Protein AF-A0A8T3RF52-F1 (afdb_monomer)

Mean predicted aligned error: 4.9 Å

Solvent-accessible surface area (backbone atoms only — not comparable to full-atom values): 7486 Å² total; per-residue (Å²): 121,54,53,73,85,66,75,57,84,64,90,92,50,92,78,83,64,34,65,54,85,61,88,51,66,67,60,41,48,52,37,52,54,30,35,75,72,73,51,59,43,67,92,72,41,59,57,35,49,45,68,37,76,82,45,15,69,59,45,32,75,67,41,38,61,41,66,60,49,49,74,69,39,63,93,47,46,70,61,52,53,50,49,39,61,78,37,54,97,48,47,90,40,37,16,33,41,72,36,88,51,97,89,56,49,21,25,33,32,25,37,51,85,70,31,43,78,77,47,76,42,94,41,78,55,87,110

Foldseek 3Di:
DADPVLPDDDPVDDDDWDFDQDPDPVSNVVQVVQVVVVHHHRVVDRNRTDHPQVCLVVLLVPWAFVVVLCVVPVVCVVVLVVVCVVPVVQNRQWTWDWADDDPAIWIFIARSVRSDRPDIGRRHPDD

Sequence (127 aa):
MTLPEYQSLPLTGPRIVAAV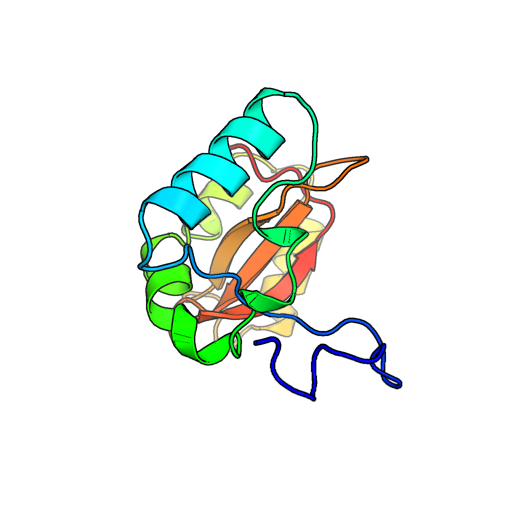LPADREERHRILFSAVGGGYDLPNFPQHYVPYAEQSGQVIAHSRPLEDLEQKRVEAEPQFAALKTEFAGRAKDLGFLPVRARKQDLTAIIDRKTGEVLKVLPIDPWV

Structure (mmCIF, N/CA/C/O backbone):
data_AF-A0A8T3RF52-F1
#
_entry.id   AF-A0A8T3RF52-F1
#
loop_
_atom_site.group_PDB
_atom_site.id
_atom_site.type_symbol
_atom_site.label_atom_id
_atom_site.label_alt_id
_atom_site.label_comp_id
_atom_site.label_asym_id
_atom_site.label_entity_id
_atom_site.label_seq_id
_atom_site.pdbx_PDB_ins_code
_atom_site.Cartn_x
_atom_site.Cartn_y
_atom_site.Cartn_z
_atom_site.occupancy
_atom_site.B_iso_or_equiv
_atom_site.auth_seq_id
_atom_site.auth_comp_id
_atom_site.auth_asym_id
_atom_site.auth_atom_id
_atom_site.pdbx_PDB_model_num
ATOM 1 N N . MET A 1 1 ? 4.871 -4.809 -24.367 1.00 69.12 1 MET A N 1
ATOM 2 C CA . MET A 1 1 ? 4.144 -3.593 -24.799 1.00 69.12 1 MET A CA 1
ATOM 3 C C . MET A 1 1 ? 3.212 -3.184 -23.669 1.00 69.12 1 MET A C 1
ATOM 5 O O . MET A 1 1 ? 2.652 -4.073 -23.047 1.00 69.12 1 MET A O 1
ATOM 9 N N . THR A 1 2 ? 3.082 -1.888 -23.379 1.00 81.81 2 THR A N 1
ATOM 10 C CA . THR A 1 2 ? 2.209 -1.367 -22.308 1.00 81.81 2 THR A CA 1
ATOM 11 C C . THR A 1 2 ? 0.734 -1.511 -22.672 1.00 81.81 2 THR A C 1
ATOM 13 O O . THR A 1 2 ? 0.359 -1.164 -23.793 1.00 81.81 2 THR A O 1
ATOM 16 N N . LEU A 1 3 ? -0.106 -1.970 -21.739 1.00 82.50 3 LEU A N 1
ATOM 17 C CA . LEU A 1 3 ? -1.558 -2.036 -21.945 1.00 82.50 3 LEU A CA 1
ATOM 18 C C . LEU A 1 3 ? -2.133 -0.628 -22.219 1.00 82.50 3 LEU A C 1
ATOM 20 O O . LEU A 1 3 ? -1.701 0.319 -21.557 1.00 82.50 3 LEU A O 1
ATOM 24 N N . PRO A 1 4 ? -3.086 -0.456 -23.161 1.00 83.44 4 PRO A N 1
ATOM 25 C CA . PRO A 1 4 ? -3.586 0.865 -23.576 1.00 83.44 4 PRO A CA 1
ATOM 26 C C . PRO A 1 4 ? -4.062 1.748 -22.417 1.00 83.44 4 PRO A C 1
ATOM 28 O O . PRO A 1 4 ? -3.799 2.945 -22.375 1.00 83.44 4 PRO A O 1
ATOM 31 N N . GLU A 1 5 ? -4.693 1.135 -21.424 1.00 83.69 5 GLU A N 1
ATOM 32 C CA . GLU A 1 5 ? -5.225 1.788 -20.227 1.00 83.69 5 GLU A CA 1
ATOM 33 C C . GLU A 1 5 ? -4.172 2.367 -19.264 1.00 83.69 5 GLU A C 1
ATOM 35 O O . GLU A 1 5 ? -4.532 3.080 -18.328 1.00 83.69 5 GLU A O 1
ATOM 40 N N . TYR A 1 6 ? -2.887 2.069 -19.484 1.00 87.19 6 TYR A N 1
ATOM 41 C CA . TYR A 1 6 ? -1.754 2.624 -18.736 1.00 87.19 6 TYR A CA 1
ATOM 42 C C . TYR A 1 6 ? -0.885 3.561 -19.584 1.00 87.19 6 TYR A C 1
ATOM 44 O O . TYR A 1 6 ? 0.173 3.998 -19.133 1.00 87.19 6 TYR A O 1
ATOM 52 N N . GLN A 1 7 ? -1.315 3.877 -20.811 1.00 86.19 7 GLN A N 1
ATOM 53 C CA . GLN A 1 7 ? -0.618 4.811 -21.702 1.00 86.19 7 GLN A CA 1
ATOM 54 C C . GLN A 1 7 ? -1.068 6.268 -21.508 1.00 86.19 7 GLN A C 1
ATOM 56 O O . GLN A 1 7 ? -0.397 7.184 -21.978 1.00 86.19 7 GLN A O 1
ATOM 61 N N . SER A 1 8 ? -2.178 6.499 -20.801 1.00 84.06 8 SER A N 1
ATOM 62 C CA . SER A 1 8 ? -2.718 7.829 -20.501 1.00 84.06 8 SER A CA 1
ATOM 63 C C . SER A 1 8 ? -3.023 7.990 -19.015 1.00 84.06 8 SER A C 1
ATOM 65 O O . SER A 1 8 ? -3.329 7.020 -18.323 1.00 84.06 8 SER A O 1
ATOM 67 N N . LEU A 1 9 ? -2.993 9.231 -18.526 1.00 83.00 9 LEU A N 1
ATOM 68 C CA . LEU A 1 9 ? -3.367 9.531 -17.146 1.00 83.00 9 LEU A CA 1
ATOM 69 C C . LEU A 1 9 ? -4.865 9.262 -16.910 1.00 83.00 9 LEU A C 1
ATOM 71 O O . LEU A 1 9 ? -5.690 9.634 -17.749 1.00 83.00 9 LEU A O 1
ATOM 75 N N . PRO A 1 10 ? -5.237 8.644 -15.776 1.00 83.00 10 PRO A N 1
ATOM 76 C CA . PRO A 1 10 ? -6.635 8.427 -15.432 1.00 83.00 10 PRO A CA 1
ATOM 77 C C . PRO A 1 10 ? -7.339 9.756 -15.130 1.00 83.00 10 PRO A C 1
ATOM 79 O O . PRO A 1 10 ? -6.804 10.620 -14.437 1.00 83.00 10 PRO A O 1
ATOM 82 N N . LEU A 1 11 ? -8.569 9.900 -15.624 1.00 85.25 11 LEU A N 1
ATOM 83 C CA . LEU A 1 11 ? -9.366 11.123 -15.461 1.00 85.25 11 LEU A CA 1
ATOM 84 C C . LEU A 1 11 ? -10.025 11.231 -14.078 1.00 85.25 11 LEU A C 1
ATOM 86 O O . LEU A 1 11 ? -10.284 12.329 -13.599 1.00 85.25 11 LEU A O 1
ATOM 90 N N . THR A 1 12 ? -10.298 10.097 -13.430 1.00 85.81 12 THR A N 1
ATOM 91 C CA . THR A 1 12 ? -11.060 10.013 -12.172 1.00 85.81 12 THR A CA 1
ATOM 92 C C . THR A 1 12 ? -10.174 9.930 -10.929 1.00 85.81 12 THR A C 1
ATOM 94 O O . THR A 1 12 ? -10.658 9.610 -9.847 1.00 85.81 12 THR A O 1
ATOM 97 N N . GLY A 1 13 ? -8.877 10.210 -11.075 1.00 82.12 13 GLY A N 1
ATOM 98 C CA . GLY A 1 13 ? -7.904 10.166 -9.988 1.00 82.12 13 GLY A CA 1
ATOM 99 C C . GLY A 1 13 ? -6.989 8.937 -10.022 1.00 82.12 13 GLY A C 1
ATOM 100 O O . GLY A 1 13 ? -6.944 8.218 -11.021 1.00 82.12 13 GLY A O 1
ATOM 101 N N . PRO A 1 14 ? -6.206 8.718 -8.952 1.00 84.62 14 PRO A N 1
ATOM 102 C CA . PRO A 1 14 ? -5.194 7.669 -8.905 1.00 84.62 14 PRO A CA 1
ATOM 103 C C . PRO A 1 14 ? -5.784 6.276 -9.141 1.00 84.62 14 PRO A C 1
ATOM 105 O O . PRO A 1 14 ? -6.804 5.916 -8.558 1.00 84.62 14 PRO A O 1
ATOM 108 N N . ARG A 1 15 ? -5.106 5.472 -9.965 1.00 87.94 15 ARG A N 1
ATOM 109 C CA . ARG A 1 15 ? -5.462 4.072 -10.216 1.00 87.94 15 ARG A CA 1
ATOM 110 C C . ARG A 1 15 ? -4.448 3.156 -9.542 1.00 87.94 15 ARG A C 1
ATOM 112 O O . ARG A 1 15 ? -3.248 3.312 -9.753 1.00 87.94 15 ARG A O 1
ATOM 119 N N . ILE A 1 16 ? -4.936 2.193 -8.764 1.00 91.06 16 ILE A N 1
ATOM 120 C CA . ILE A 1 16 ? -4.101 1.139 -8.182 1.00 91.06 16 ILE A CA 1
ATOM 121 C C . ILE A 1 16 ? -3.831 0.086 -9.259 1.00 91.06 16 ILE A C 1
ATOM 123 O O . ILE A 1 16 ? -4.747 -0.383 -9.937 1.00 91.06 16 ILE A O 1
ATOM 127 N N . VAL A 1 17 ? -2.560 -0.264 -9.422 1.00 93.31 17 VAL A N 1
ATOM 128 C CA . VAL A 1 17 ? -2.068 -1.242 -10.396 1.00 93.31 17 VAL A CA 1
ATOM 129 C C . VAL A 1 17 ? -1.068 -2.163 -9.713 1.00 93.31 17 VAL A C 1
ATOM 131 O O . VAL A 1 17 ? -0.475 -1.788 -8.700 1.00 93.31 17 VAL A O 1
ATOM 134 N N . ALA A 1 18 ? -0.866 -3.355 -10.264 1.00 93.81 18 ALA A N 1
ATOM 135 C CA . ALA A 1 18 ? 0.251 -4.201 -9.874 1.00 93.81 18 ALA A CA 1
ATOM 136 C C . ALA A 1 18 ? 1.341 -4.127 -10.944 1.00 93.81 18 ALA A C 1
ATOM 138 O O . ALA A 1 18 ? 1.039 -4.015 -12.129 1.00 93.81 18 ALA A O 1
ATOM 139 N N . ALA A 1 19 ? 2.604 -4.200 -10.532 1.00 93.25 19 ALA A N 1
ATOM 140 C CA . ALA A 1 19 ? 3.734 -4.323 -11.443 1.00 93.25 19 ALA A CA 1
ATOM 141 C C . ALA A 1 19 ? 4.375 -5.699 -11.251 1.00 93.25 19 ALA A C 1
ATOM 143 O O . ALA A 1 19 ? 4.666 -6.094 -10.122 1.00 93.25 19 ALA A O 1
ATOM 144 N N . VAL A 1 20 ? 4.581 -6.432 -12.345 1.00 93.50 20 VAL A N 1
ATOM 145 C CA . VAL A 1 20 ? 5.100 -7.806 -12.313 1.00 93.50 20 VAL A CA 1
ATOM 146 C C . VAL A 1 20 ? 6.481 -7.841 -12.947 1.00 93.50 20 VAL A C 1
ATOM 148 O O . VAL A 1 20 ? 6.697 -7.274 -14.017 1.00 93.50 20 VAL A O 1
ATOM 151 N N . LEU A 1 21 ? 7.430 -8.520 -12.298 1.00 89.81 21 LEU A N 1
ATOM 152 C CA . LEU A 1 21 ? 8.758 -8.705 -12.874 1.00 89.81 21 LEU A CA 1
ATOM 153 C C . LEU A 1 21 ? 8.651 -9.442 -14.220 1.00 89.81 21 LEU A C 1
ATOM 155 O O . LEU A 1 21 ? 7.978 -10.473 -14.299 1.00 89.81 21 LEU A O 1
ATOM 159 N N . PRO A 1 22 ? 9.331 -8.963 -15.273 1.00 89.50 22 PRO A N 1
ATOM 160 C CA . PRO A 1 22 ? 9.266 -9.595 -16.582 1.00 89.50 22 PRO A CA 1
ATOM 161 C C . PRO A 1 22 ? 9.802 -11.032 -16.541 1.00 89.50 22 PRO A C 1
ATOM 163 O O . PRO A 1 22 ? 10.704 -11.364 -15.771 1.00 89.50 22 PRO A O 1
ATOM 166 N N . ALA A 1 23 ? 9.261 -11.905 -17.393 1.00 88.50 23 ALA A N 1
ATOM 167 C CA . ALA A 1 23 ? 9.758 -13.275 -17.537 1.00 88.50 23 ALA A CA 1
ATOM 168 C C . ALA A 1 23 ? 11.147 -13.322 -18.203 1.00 88.50 23 ALA A C 1
ATOM 170 O O . ALA A 1 23 ? 11.946 -14.211 -17.894 1.00 88.50 23 ALA A O 1
ATOM 171 N N . ASP A 1 24 ? 11.440 -12.344 -19.064 1.00 91.62 24 ASP A N 1
ATOM 172 C CA . ASP A 1 24 ? 12.734 -12.186 -19.719 1.00 91.62 24 ASP A CA 1
ATOM 173 C C . ASP A 1 24 ? 13.834 -11.814 -18.715 1.00 91.62 24 ASP A C 1
ATOM 175 O O . ASP A 1 24 ? 13.685 -10.906 -17.893 1.00 91.62 24 ASP A O 1
ATOM 179 N N . ARG A 1 25 ? 14.946 -12.551 -18.760 1.00 90.38 25 ARG A N 1
ATOM 180 C CA . ARG A 1 25 ? 16.026 -12.402 -17.780 1.00 90.38 25 ARG A CA 1
ATOM 181 C C . ARG A 1 25 ? 16.806 -11.1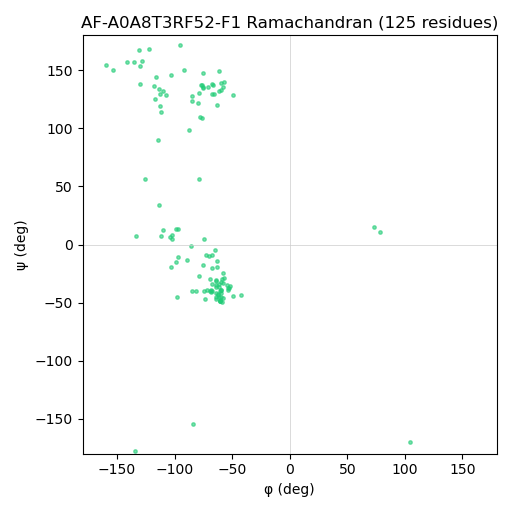06 -17.982 1.00 90.38 25 ARG A C 1
ATOM 183 O O . ARG A 1 25 ? 17.179 -10.481 -16.992 1.00 90.38 25 ARG A O 1
ATOM 190 N N . GLU A 1 26 ? 17.046 -10.715 -19.227 1.00 91.00 26 GLU A N 1
ATOM 191 C CA . GLU A 1 26 ? 17.831 -9.522 -19.543 1.00 91.00 26 GLU A CA 1
ATOM 192 C C . GLU A 1 26 ? 17.070 -8.257 -19.136 1.00 91.00 26 GLU A C 1
ATOM 194 O O . GLU A 1 26 ? 17.636 -7.364 -18.507 1.00 91.00 26 GLU A O 1
ATOM 199 N N . GLU A 1 27 ? 15.756 -8.232 -19.353 1.00 89.31 27 GLU A N 1
ATOM 200 C CA . GLU A 1 27 ? 14.894 -7.149 -18.891 1.00 89.31 27 GLU A CA 1
ATOM 201 C C . GLU A 1 27 ? 14.845 -7.064 -17.357 1.00 89.31 27 GLU A C 1
ATOM 203 O O . GLU A 1 27 ? 14.950 -5.972 -16.792 1.00 89.31 27 GLU A O 1
ATOM 208 N N . ARG A 1 28 ? 14.765 -8.202 -16.650 1.00 90.50 28 ARG A N 1
ATOM 209 C CA . ARG A 1 28 ? 14.864 -8.206 -15.177 1.00 90.50 28 ARG A CA 1
ATOM 210 C C . ARG A 1 28 ? 16.191 -7.634 -14.695 1.00 90.50 28 ARG A C 1
ATOM 212 O O . ARG A 1 28 ? 16.200 -6.829 -13.766 1.00 90.50 28 ARG A O 1
ATOM 219 N N . HIS A 1 29 ? 17.301 -8.036 -15.313 1.00 91.69 29 HIS A N 1
ATOM 220 C CA . HIS A 1 29 ? 18.620 -7.507 -14.973 1.00 91.69 29 HIS A CA 1
ATOM 221 C C . HIS A 1 29 ? 18.698 -6.006 -15.237 1.00 91.69 29 HIS A C 1
ATOM 223 O O . HIS A 1 29 ? 19.189 -5.270 -14.387 1.00 91.69 29 HIS A O 1
ATOM 229 N N . ARG A 1 30 ? 18.161 -5.533 -16.365 1.00 90.12 30 ARG A N 1
ATOM 230 C CA . ARG A 1 30 ? 18.121 -4.107 -16.702 1.00 90.12 30 ARG A CA 1
ATOM 231 C C . ARG A 1 30 ? 17.392 -3.289 -15.634 1.00 90.12 30 ARG A C 1
ATOM 233 O O . ARG A 1 30 ? 17.904 -2.250 -15.220 1.00 90.12 30 ARG A O 1
ATOM 240 N N . ILE A 1 31 ? 16.231 -3.757 -15.172 1.00 90.56 31 ILE A N 1
ATOM 241 C CA . ILE A 1 31 ? 15.462 -3.099 -14.102 1.00 90.56 31 ILE A CA 1
ATOM 242 C C . ILE A 1 31 ? 16.252 -3.106 -12.791 1.00 90.56 31 ILE A C 1
ATOM 244 O O . ILE A 1 31 ? 16.390 -2.061 -12.159 1.00 90.56 31 ILE A O 1
ATOM 248 N N . LEU A 1 32 ? 16.828 -4.251 -12.415 1.00 89.50 32 LEU A N 1
ATOM 249 C CA . LEU A 1 32 ? 17.623 -4.376 -11.194 1.00 89.50 32 LEU A CA 1
ATOM 250 C C . LEU A 1 32 ? 18.845 -3.446 -11.203 1.00 89.50 32 LEU A C 1
ATOM 252 O O . LEU A 1 32 ? 19.062 -2.711 -10.244 1.00 89.50 32 LEU A O 1
ATOM 256 N N . PHE A 1 33 ? 19.628 -3.441 -12.284 1.00 90.81 33 PHE A N 1
ATOM 257 C CA . PHE A 1 33 ? 20.801 -2.573 -12.409 1.00 90.81 33 PHE A CA 1
ATOM 258 C C . PHE A 1 33 ? 20.420 -1.090 -12.428 1.00 90.81 33 PHE A C 1
ATOM 260 O O . PHE A 1 33 ? 21.119 -0.281 -11.820 1.00 90.81 33 PHE A O 1
ATOM 267 N N . SER A 1 34 ? 19.296 -0.737 -13.060 1.00 88.81 34 SER A N 1
ATOM 268 C CA . SER A 1 34 ? 18.733 0.616 -12.996 1.00 88.81 34 SER A CA 1
ATOM 269 C C . SER A 1 34 ? 18.421 1.017 -11.551 1.00 88.81 34 SER A C 1
ATOM 271 O O . SER A 1 34 ? 18.879 2.066 -11.106 1.00 88.81 34 SER A O 1
ATOM 273 N N . ALA A 1 35 ? 17.719 0.170 -10.792 1.00 87.00 35 ALA A N 1
ATOM 274 C CA . ALA A 1 35 ? 17.361 0.447 -9.401 1.00 87.00 35 ALA A CA 1
ATOM 275 C C . ALA A 1 35 ? 18.594 0.565 -8.484 1.00 87.00 35 ALA A C 1
ATOM 277 O O . ALA A 1 35 ? 18.698 1.511 -7.703 1.00 87.00 35 ALA A O 1
ATOM 278 N N . VAL A 1 36 ? 19.564 -0.351 -8.609 1.00 87.88 36 VAL A N 1
ATOM 279 C CA . VAL A 1 36 ? 20.815 -0.333 -7.825 1.00 87.88 36 VAL A CA 1
ATOM 280 C C . VAL A 1 36 ? 21.662 0.904 -8.137 1.00 87.88 36 VAL A C 1
ATOM 282 O O . VAL A 1 36 ? 22.286 1.463 -7.239 1.00 87.88 36 VAL A O 1
ATOM 285 N N . GLY A 1 37 ? 21.654 1.373 -9.387 1.00 83.25 37 GLY A N 1
ATOM 286 C CA . GLY A 1 37 ? 22.330 2.603 -9.805 1.00 83.25 37 GLY A CA 1
ATOM 287 C C . GLY A 1 37 ? 21.638 3.902 -9.371 1.00 83.25 37 GLY A C 1
ATOM 288 O O . GLY A 1 37 ? 22.072 4.973 -9.787 1.00 83.25 37 GLY A O 1
ATOM 289 N N . GLY A 1 38 ? 20.558 3.833 -8.580 1.00 80.06 38 GLY A N 1
ATOM 290 C CA . GLY A 1 38 ? 19.760 4.995 -8.169 1.00 80.06 38 GLY A CA 1
ATOM 291 C C . GLY A 1 38 ? 18.789 5.505 -9.241 1.00 80.06 38 GLY A C 1
ATOM 292 O O . GLY A 1 38 ? 18.230 6.593 -9.105 1.00 80.06 38 GLY A O 1
ATOM 293 N N . GLY A 1 39 ? 18.606 4.737 -10.316 1.00 85.19 39 GLY A N 1
ATOM 294 C CA . GLY A 1 39 ? 17.644 4.997 -11.376 1.00 85.19 39 GLY A CA 1
ATOM 295 C C . GLY A 1 39 ? 16.240 4.485 -11.046 1.00 85.19 39 GLY A C 1
ATOM 296 O O . GLY A 1 39 ? 15.831 4.357 -9.893 1.00 85.19 39 GLY A O 1
ATOM 297 N N . TYR A 1 40 ? 15.473 4.204 -12.094 1.00 86.06 40 TYR A N 1
ATOM 298 C CA . TYR A 1 40 ? 14.095 3.738 -11.981 1.00 86.06 40 TYR A CA 1
ATOM 299 C C . TYR A 1 40 ? 14.021 2.266 -11.558 1.00 86.06 40 TYR A C 1
ATOM 301 O O . TYR A 1 40 ? 14.710 1.420 -12.126 1.00 86.06 40 TYR A O 1
ATOM 309 N N . ASP A 1 41 ? 13.137 1.972 -10.607 1.00 87.06 41 ASP A N 1
ATOM 310 C CA . ASP A 1 41 ? 12.752 0.614 -10.198 1.00 87.06 41 ASP A CA 1
ATOM 311 C C . ASP A 1 41 ? 11.467 0.155 -10.921 1.00 87.06 41 ASP A C 1
ATOM 313 O O . ASP A 1 41 ? 10.802 0.968 -11.569 1.00 87.06 41 ASP A O 1
ATOM 317 N N . LEU A 1 42 ? 11.090 -1.121 -10.788 1.00 89.81 42 LEU A N 1
ATOM 318 C CA . LEU A 1 42 ? 9.924 -1.765 -11.405 1.00 89.81 42 LEU A CA 1
ATOM 319 C C . LEU A 1 42 ? 8.631 -0.919 -11.383 1.00 89.81 42 LEU A C 1
ATOM 321 O O . LEU A 1 42 ? 7.992 -0.827 -12.434 1.00 89.81 42 LEU A O 1
ATOM 325 N N . PRO A 1 43 ? 8.249 -0.238 -10.278 1.00 89.06 43 PRO A N 1
ATOM 326 C CA . PRO A 1 43 ? 7.036 0.585 -10.241 1.00 89.06 43 PRO A CA 1
ATOM 327 C C . PRO A 1 43 ? 7.056 1.806 -11.169 1.00 89.06 43 PRO A C 1
ATOM 329 O O . PRO A 1 43 ? 6.067 2.519 -11.238 1.00 89.06 43 PRO A O 1
ATOM 332 N N . ASN A 1 44 ? 8.169 2.094 -11.847 1.00 89.12 44 ASN A N 1
ATOM 333 C CA . ASN A 1 44 ? 8.302 3.209 -12.786 1.00 89.12 44 ASN A CA 1
ATOM 334 C C . ASN A 1 44 ? 8.227 2.761 -14.254 1.00 89.12 44 ASN A C 1
ATOM 336 O O . ASN A 1 44 ? 8.443 3.580 -15.145 1.00 89.12 44 ASN A O 1
ATOM 340 N N . PHE A 1 45 ? 7.964 1.479 -14.519 1.00 90.38 45 PHE A N 1
ATOM 341 C CA . PHE A 1 45 ? 7.923 0.906 -15.863 1.00 90.38 45 PHE A CA 1
ATOM 342 C C . PHE A 1 45 ? 6.496 0.443 -16.214 1.00 90.38 45 PHE A C 1
ATOM 344 O O . PHE A 1 45 ? 6.154 -0.719 -15.976 1.00 90.38 45 PHE A O 1
ATOM 351 N N . PRO A 1 46 ? 5.655 1.313 -16.815 1.00 90.12 46 PRO A N 1
ATOM 352 C CA . PRO A 1 46 ? 4.255 1.003 -17.113 1.00 90.12 46 PRO A CA 1
ATOM 353 C C . PRO A 1 46 ? 4.050 -0.228 -17.996 1.00 90.12 46 PRO A C 1
ATOM 355 O O . PRO A 1 46 ? 3.007 -0.871 -17.925 1.00 90.12 46 PRO A O 1
ATOM 358 N N . GLN A 1 47 ? 5.042 -0.603 -18.810 1.00 91.25 47 GLN A N 1
ATOM 359 C CA . GLN A 1 47 ? 4.976 -1.810 -19.636 1.00 91.25 47 GLN A CA 1
ATOM 360 C C . GLN A 1 47 ? 4.885 -3.116 -18.835 1.00 91.25 47 GLN A C 1
ATOM 362 O O . GLN A 1 47 ? 4.588 -4.157 -19.418 1.00 91.25 47 GLN A O 1
ATOM 367 N N . HIS A 1 48 ? 5.164 -3.064 -17.531 1.00 92.88 48 HIS A N 1
ATOM 368 C CA . HIS A 1 48 ? 5.062 -4.189 -16.604 1.00 92.88 48 HIS A CA 1
ATOM 369 C C . HIS A 1 48 ? 3.827 -4.108 -15.706 1.00 92.88 48 HIS A C 1
ATOM 371 O O . HIS A 1 48 ? 3.689 -4.913 -14.784 1.00 92.88 48 HIS A O 1
ATOM 377 N N . TYR A 1 49 ? 2.940 -3.142 -15.952 1.00 94.12 49 TYR A N 1
ATOM 378 C CA . TYR A 1 49 ? 1.695 -3.037 -15.213 1.00 94.12 49 TYR A CA 1
ATOM 379 C C . TYR A 1 49 ? 0.690 -4.071 -15.694 1.00 94.12 49 TYR A C 1
ATOM 381 O O . TYR A 1 49 ? 0.487 -4.267 -16.893 1.00 94.12 49 TYR A O 1
ATOM 389 N N . VAL A 1 50 ? 0.022 -4.671 -14.721 1.00 93.44 50 VAL A N 1
ATOM 390 C CA . VAL A 1 50 ? -1.116 -5.562 -14.899 1.00 93.44 50 VAL A CA 1
ATOM 391 C C . VAL A 1 50 ? -2.264 -5.085 -14.002 1.00 93.44 50 VAL A C 1
ATOM 393 O O . VAL A 1 50 ? -2.024 -4.383 -13.004 1.00 93.44 50 VAL A O 1
ATOM 396 N N . PRO A 1 51 ? -3.517 -5.455 -14.317 1.00 93.38 51 PRO A N 1
ATOM 397 C CA . PRO A 1 51 ? -4.639 -5.236 -13.420 1.00 93.38 51 PRO A CA 1
ATOM 398 C C . PRO A 1 51 ? -4.324 -5.735 -12.008 1.00 93.38 51 PRO A C 1
ATOM 400 O O . PRO A 1 51 ? -3.914 -6.876 -11.812 1.00 93.38 51 PRO A O 1
ATOM 403 N N . TYR A 1 52 ? -4.542 -4.882 -11.005 1.00 94.19 52 TYR A N 1
ATOM 404 C CA . TYR A 1 52 ? -4.213 -5.195 -9.611 1.00 94.19 52 TYR A CA 1
ATOM 405 C C . TYR A 1 52 ? -4.835 -6.517 -9.127 1.00 94.19 52 TYR A C 1
ATOM 407 O O . TYR A 1 52 ? -4.190 -7.295 -8.427 1.00 94.19 52 TYR A O 1
ATOM 415 N N . ALA A 1 53 ? -6.062 -6.804 -9.572 1.00 93.12 53 ALA A N 1
ATOM 416 C CA . ALA A 1 53 ? -6.793 -8.021 -9.233 1.00 93.12 53 ALA A CA 1
ATOM 417 C C . ALA A 1 53 ? -6.046 -9.317 -9.610 1.00 93.12 53 ALA A C 1
ATOM 419 O O . ALA A 1 53 ? -6.194 -10.320 -8.909 1.00 93.12 53 ALA A O 1
ATOM 420 N N . GLU A 1 54 ? -5.195 -9.297 -10.644 1.00 94.75 54 GLU A N 1
ATOM 421 C CA . GLU A 1 54 ? -4.382 -10.456 -11.050 1.00 94.75 54 GLU A CA 1
ATOM 422 C C . GLU A 1 54 ? -3.311 -10.821 -10.014 1.00 94.75 54 GLU A C 1
ATOM 424 O O . GLU A 1 54 ? -2.828 -11.949 -9.994 1.00 94.75 54 GLU A O 1
ATOM 429 N N . GLN A 1 55 ? -2.947 -9.884 -9.132 1.00 95.44 55 GLN A N 1
ATOM 430 C CA . GLN A 1 55 ? -1.938 -10.077 -8.087 1.00 95.44 55 GLN A CA 1
ATOM 431 C C . GLN A 1 55 ? -2.537 -10.111 -6.673 1.00 95.44 55 GLN A C 1
ATOM 433 O O . GLN A 1 55 ? -1.800 -10.103 -5.687 1.00 95.44 55 GLN A O 1
ATOM 438 N N . SER A 1 56 ? -3.864 -10.219 -6.551 1.00 93.69 56 SER A N 1
ATOM 439 C CA . SER A 1 56 ? -4.572 -10.322 -5.263 1.00 93.69 56 SER A CA 1
ATOM 440 C C . SER A 1 56 ? -4.040 -11.460 -4.381 1.00 93.69 56 SER A C 1
ATOM 442 O O . SER A 1 56 ? -3.835 -11.268 -3.186 1.00 93.69 56 SER A O 1
ATOM 444 N N . GLY A 1 57 ? -3.705 -12.616 -4.966 1.00 94.69 57 GLY A N 1
ATOM 445 C CA . GLY A 1 57 ? -3.097 -13.732 -4.234 1.00 94.69 57 GLY A CA 1
ATOM 446 C C . GLY A 1 57 ? -1.756 -13.376 -3.579 1.00 94.69 57 GLY A C 1
ATOM 447 O O . GLY A 1 57 ? -1.510 -13.761 -2.438 1.00 94.69 57 GLY A O 1
ATOM 448 N N . GLN A 1 58 ? -0.912 -12.589 -4.258 1.00 94.75 58 GLN A N 1
ATOM 449 C CA . GLN A 1 58 ? 0.355 -12.106 -3.694 1.00 94.75 58 GLN A CA 1
ATOM 450 C C . GLN A 1 58 ? 0.113 -11.098 -2.571 1.00 94.75 58 GLN A C 1
ATOM 452 O O . GLN A 1 58 ? 0.782 -11.155 -1.541 1.00 94.75 58 GLN A O 1
ATOM 457 N N . VAL A 1 59 ? -0.864 -10.209 -2.744 1.00 95.62 59 VAL A N 1
ATOM 458 C CA . VAL A 1 59 ? -1.261 -9.231 -1.725 1.00 95.62 59 VAL A CA 1
ATOM 459 C C . VAL A 1 59 ? -1.730 -9.942 -0.457 1.00 95.62 59 VAL A C 1
ATOM 461 O O . VAL A 1 59 ? -1.248 -9.628 0.628 1.00 95.62 59 VAL A O 1
ATOM 464 N N . ILE A 1 60 ? -2.611 -10.936 -0.590 1.00 95.56 60 ILE A N 1
ATOM 465 C CA . ILE A 1 60 ? -3.112 -11.730 0.537 1.00 95.56 60 ILE A CA 1
ATOM 466 C C . ILE A 1 60 ? -1.953 -12.449 1.234 1.00 95.56 60 ILE A C 1
ATOM 468 O O . ILE A 1 60 ? -1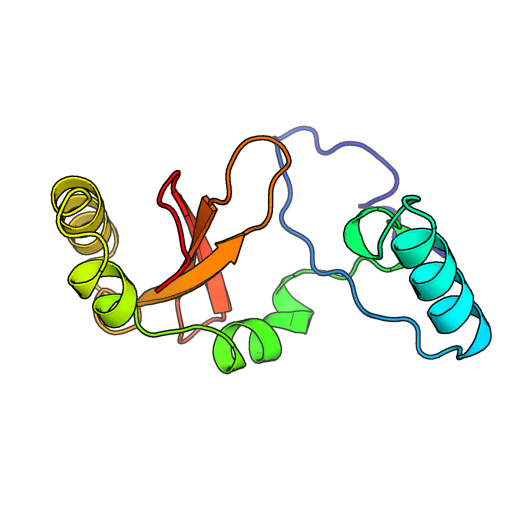.821 -12.339 2.453 1.00 95.56 60 ILE A O 1
ATOM 472 N N . ALA A 1 61 ? -1.083 -13.118 0.469 1.00 95.50 61 ALA A N 1
ATOM 473 C CA . ALA A 1 61 ? 0.038 -13.890 1.007 1.00 95.50 61 ALA A CA 1
ATOM 474 C C . ALA A 1 61 ? 1.042 -13.042 1.807 1.00 95.50 61 ALA A C 1
ATOM 476 O O . ALA A 1 61 ? 1.608 -13.532 2.781 1.00 95.50 61 ALA A O 1
ATOM 477 N N . HIS A 1 62 ? 1.252 -11.783 1.416 1.00 95.00 62 HIS A N 1
ATOM 478 C CA . HIS A 1 62 ? 2.192 -10.880 2.087 1.00 95.00 62 HIS A CA 1
ATOM 479 C C . HIS A 1 62 ? 1.526 -9.946 3.105 1.00 95.00 62 HIS A C 1
ATOM 481 O O . HIS A 1 62 ? 2.226 -9.281 3.869 1.00 95.00 62 HIS A O 1
ATOM 487 N N . SER A 1 63 ? 0.191 -9.877 3.129 1.00 95.00 63 SER A N 1
ATOM 488 C CA . SER A 1 63 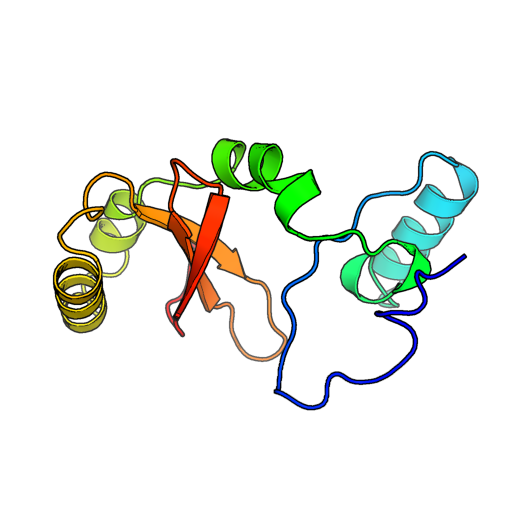? -0.544 -9.040 4.077 1.00 95.00 63 SER A CA 1
ATOM 489 C C . SER A 1 63 ? -0.349 -9.521 5.514 1.00 95.00 63 SER A C 1
ATOM 491 O O . SER A 1 63 ? -0.555 -10.695 5.846 1.00 95.00 63 SER A O 1
ATOM 493 N N . ARG A 1 64 ? 0.014 -8.587 6.391 1.00 95.31 64 ARG A N 1
ATOM 494 C CA . ARG A 1 64 ? 0.139 -8.845 7.828 1.00 95.31 64 ARG A CA 1
ATOM 495 C C . ARG A 1 64 ? -1.178 -8.540 8.542 1.00 95.31 64 ARG A C 1
ATOM 497 O O . ARG A 1 64 ? -1.917 -7.683 8.057 1.00 95.31 64 ARG A O 1
ATOM 504 N N . PRO A 1 65 ? -1.498 -9.221 9.656 1.00 95.12 65 PRO A N 1
ATOM 505 C CA . PRO A 1 65 ? -2.676 -8.894 10.458 1.00 95.12 65 PRO A CA 1
ATOM 506 C C . PRO A 1 65 ? -2.634 -7.431 10.912 1.00 95.12 65 PRO A C 1
ATOM 508 O O . PRO A 1 65 ? -1.564 -6.931 11.260 1.00 95.12 65 PRO A O 1
ATOM 511 N N . LEU A 1 66 ? -3.775 -6.737 10.897 1.00 95.12 66 LEU A N 1
ATOM 512 C CA . LEU A 1 66 ? -3.839 -5.340 11.338 1.00 95.12 66 LEU A CA 1
ATOM 513 C C . LEU A 1 66 ? -3.390 -5.192 12.801 1.00 95.12 66 LEU A C 1
ATOM 515 O O . LEU A 1 66 ? -2.760 -4.200 13.156 1.00 95.12 66 LEU A O 1
ATOM 519 N N . GLU A 1 67 ? -3.646 -6.206 13.623 1.00 93.62 67 GLU A N 1
ATOM 520 C CA . GLU A 1 67 ? -3.324 -6.243 15.047 1.00 93.62 67 GLU A CA 1
ATOM 521 C C . GLU A 1 67 ? -1.824 -6.051 15.327 1.00 93.62 67 GLU A C 1
ATOM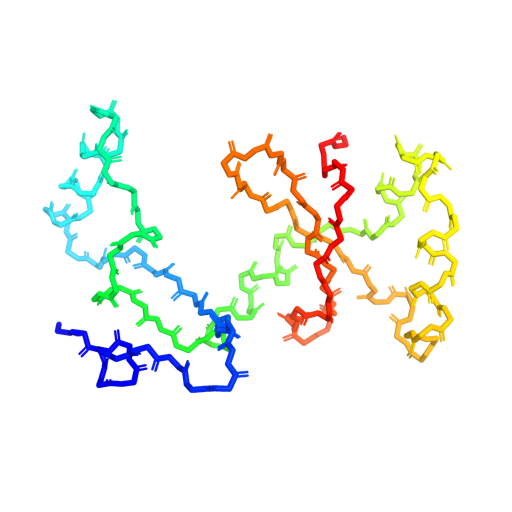 523 O O . GLU A 1 67 ? -1.465 -5.434 16.331 1.00 93.62 67 GLU A O 1
ATOM 528 N N . ASP A 1 68 ? -0.943 -6.529 14.437 1.00 94.50 68 ASP A N 1
ATOM 529 C CA . ASP A 1 68 ? 0.509 -6.327 14.553 1.00 94.50 68 ASP A CA 1
ATOM 530 C C . ASP A 1 68 ? 0.860 -4.830 14.523 1.00 94.50 68 ASP A C 1
ATOM 532 O O . ASP A 1 68 ? 1.737 -4.367 15.256 1.00 94.50 68 ASP A O 1
ATOM 536 N N . LEU A 1 69 ? 0.170 -4.069 13.668 1.00 95.38 69 LEU A N 1
ATOM 537 C CA . LEU A 1 69 ? 0.365 -2.631 13.522 1.00 95.38 69 LEU A CA 1
ATOM 538 C C . LEU A 1 69 ? -0.229 -1.863 14.697 1.00 95.38 69 LEU A C 1
ATOM 540 O O . LEU A 1 69 ? 0.414 -0.947 15.207 1.00 95.38 69 LEU A O 1
ATOM 544 N N . GLU A 1 70 ? -1.396 -2.277 15.184 1.00 94.25 70 GLU A N 1
ATOM 545 C CA . GLU A 1 70 ? -2.049 -1.664 16.347 1.00 94.25 70 GLU A CA 1
ATOM 546 C C . GLU A 1 70 ? -1.178 -1.741 17.603 1.00 94.25 70 GLU A C 1
ATOM 548 O O . GLU A 1 70 ? -1.039 -0.758 18.329 1.00 94.25 70 GLU A O 1
ATOM 553 N N . GLN A 1 71 ? -0.524 -2.883 17.830 1.00 93.81 71 GLN A N 1
ATOM 554 C CA . GLN A 1 71 ? 0.365 -3.074 18.980 1.00 93.81 71 GLN A CA 1
ATOM 555 C C . GLN A 1 71 ? 1.591 -2.154 18.951 1.00 93.81 71 GLN A C 1
ATOM 557 O O . GLN A 1 71 ? 2.125 -1.799 20.002 1.00 93.81 71 GLN A O 1
ATOM 562 N N . LYS A 1 72 ? 2.070 -1.789 17.757 1.00 94.62 72 LYS A N 1
ATOM 563 C CA . LYS A 1 72 ? 3.284 -0.980 17.572 1.00 94.62 72 LYS A CA 1
ATOM 564 C C . LYS A 1 72 ? 3.015 0.501 17.329 1.00 94.62 72 LYS A C 1
ATOM 566 O O . LYS A 1 72 ? 3.962 1.282 17.396 1.00 94.62 72 LYS A O 1
ATOM 571 N N . ARG A 1 73 ? 1.777 0.875 17.004 1.00 94.38 73 ARG A N 1
ATOM 572 C CA . ARG A 1 73 ? 1.353 2.247 16.688 1.00 94.38 73 ARG A CA 1
ATOM 573 C C . ARG A 1 73 ? 0.178 2.654 17.565 1.00 94.38 73 ARG A C 1
ATOM 575 O O . ARG A 1 73 ? -0.883 3.023 17.071 1.00 94.38 73 ARG A O 1
ATOM 582 N N . VAL A 1 74 ? 0.359 2.573 18.880 1.00 93.44 74 VAL A N 1
ATOM 583 C CA . VAL A 1 74 ? -0.692 2.897 19.860 1.00 93.44 74 VAL A CA 1
ATOM 584 C C . VAL A 1 74 ? -1.183 4.343 19.695 1.00 93.44 74 VAL A C 1
ATOM 586 O O . VAL A 1 74 ? -2.353 4.637 19.911 1.00 93.44 74 VAL A O 1
ATOM 589 N N . GLU A 1 75 ? -0.317 5.244 19.232 1.00 93.94 75 GLU A N 1
ATOM 590 C CA . GLU A 1 75 ? -0.644 6.631 18.903 1.00 93.94 75 GLU A CA 1
ATOM 591 C C . GLU A 1 75 ? -1.656 6.789 17.754 1.00 93.94 75 GLU A C 1
ATOM 593 O O . GLU A 1 75 ? -2.273 7.846 17.630 1.00 93.94 75 GLU A O 1
ATOM 598 N N . ALA A 1 76 ? -1.841 5.757 16.924 1.00 94.62 76 ALA A N 1
ATOM 599 C CA . ALA A 1 76 ? -2.769 5.746 15.795 1.00 94.62 76 ALA A CA 1
ATOM 600 C C . ALA A 1 76 ? -4.107 5.043 16.110 1.00 94.62 76 ALA A C 1
ATOM 602 O O . ALA A 1 76 ? -4.887 4.760 15.197 1.00 94.62 76 ALA A O 1
ATOM 603 N N . GLU A 1 77 ? -4.395 4.774 17.391 1.00 94.38 77 GLU A N 1
ATOM 604 C CA . GLU A 1 77 ? -5.639 4.137 17.849 1.00 94.38 77 GLU A CA 1
ATOM 605 C C . GLU A 1 77 ? -6.915 4.785 17.276 1.00 94.38 77 GLU A C 1
ATOM 607 O O . GLU A 1 77 ? -7.738 4.037 16.740 1.00 94.38 77 GLU A O 1
ATOM 612 N N . PRO A 1 78 ? -7.065 6.127 17.228 1.00 95.44 78 PRO A N 1
ATOM 613 C CA . PRO A 1 78 ? -8.266 6.739 16.660 1.00 95.44 78 PRO A CA 1
ATOM 614 C C . PRO A 1 78 ? -8.471 6.388 15.181 1.00 95.44 78 PRO A C 1
ATOM 616 O O . PRO A 1 78 ? -9.604 6.186 14.735 1.00 95.44 78 PRO A O 1
ATOM 619 N N . GLN A 1 79 ? -7.384 6.284 14.405 1.00 95.19 79 GLN A N 1
ATOM 620 C CA . GLN A 1 79 ? -7.446 5.864 13.005 1.00 95.19 79 GLN A CA 1
ATOM 621 C C .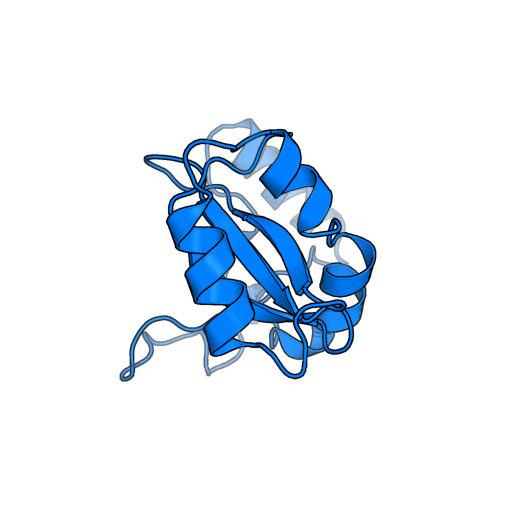 GLN A 1 79 ? -7.867 4.396 12.881 1.00 95.19 79 GLN A C 1
ATOM 623 O O . GLN A 1 79 ? -8.668 4.071 12.004 1.00 95.19 79 GLN A O 1
ATOM 628 N N . PHE A 1 80 ? -7.372 3.517 13.757 1.00 94.50 80 PHE A N 1
ATOM 629 C CA . PHE A 1 80 ? -7.758 2.105 13.768 1.00 94.50 80 PHE A CA 1
ATOM 630 C C . PHE A 1 80 ? -9.213 1.897 14.202 1.00 94.50 80 PHE A C 1
ATOM 632 O O . PHE A 1 80 ? -9.932 1.116 13.579 1.00 94.50 80 PHE A O 1
ATOM 639 N N . ALA A 1 81 ? -9.689 2.636 15.206 1.00 93.62 81 ALA A N 1
ATOM 640 C CA . ALA A 1 81 ? -11.084 2.603 15.637 1.00 93.62 81 ALA A CA 1
ATOM 641 C C . ALA A 1 81 ? -12.038 3.071 14.522 1.00 93.62 81 ALA A C 1
ATOM 643 O O . ALA A 1 81 ? -13.055 2.421 14.251 1.00 93.62 81 ALA A O 1
ATOM 644 N N . ALA A 1 82 ? -11.683 4.155 13.822 1.00 94.38 82 ALA A N 1
ATOM 645 C CA . ALA A 1 82 ? -12.429 4.629 12.659 1.00 94.38 82 ALA A CA 1
ATOM 646 C C . ALA A 1 82 ? -12.453 3.577 11.539 1.00 94.38 82 ALA A C 1
ATOM 648 O O . ALA A 1 82 ? -13.520 3.279 11.006 1.00 94.38 82 ALA A O 1
ATOM 649 N N . LEU A 1 83 ? -11.308 2.954 11.244 1.00 94.12 83 LEU A N 1
ATOM 650 C CA . LEU A 1 83 ? -11.186 1.895 10.242 1.00 94.12 83 LEU A CA 1
ATOM 651 C C . LEU A 1 83 ? -12.066 0.679 10.578 1.00 94.12 83 LEU A C 1
ATOM 653 O O . LEU A 1 83 ? -12.812 0.194 9.730 1.00 94.12 83 LEU A O 1
ATOM 657 N N . LYS A 1 84 ? -12.023 0.204 11.827 1.00 92.88 84 LYS A N 1
ATOM 658 C CA . LYS A 1 84 ? -12.850 -0.918 12.296 1.00 92.88 84 LYS A CA 1
ATOM 659 C C . LYS A 1 84 ? -14.338 -0.592 12.260 1.00 92.88 84 LYS A C 1
ATOM 661 O O . LYS A 1 84 ? -15.134 -1.492 12.029 1.00 92.88 84 LYS A O 1
ATOM 666 N N . THR A 1 85 ? -14.716 0.667 12.460 1.00 94.31 85 THR A N 1
ATOM 667 C CA . THR A 1 85 ? -16.112 1.111 12.347 1.00 94.31 85 THR A CA 1
ATOM 668 C C . THR A 1 85 ? -16.557 1.173 10.884 1.00 94.31 85 THR A C 1
ATOM 670 O O . THR A 1 85 ? -17.604 0.633 10.537 1.00 94.31 85 THR A O 1
ATOM 673 N N . GLU A 1 86 ? -15.741 1.775 10.015 1.00 94.50 86 GLU A N 1
ATOM 674 C CA . GLU A 1 86 ? -15.981 1.897 8.568 1.00 94.50 86 GLU A CA 1
ATOM 675 C C . GLU A 1 86 ? -16.106 0.517 7.901 1.00 94.50 86 GLU A C 1
ATOM 677 O O . GLU A 1 86 ? -16.988 0.300 7.071 1.00 94.50 86 GLU A O 1
ATOM 682 N N . PHE A 1 87 ? -15.288 -0.447 8.333 1.00 92.75 87 PHE A N 1
ATOM 683 C CA . PHE A 1 87 ? -15.249 -1.811 7.802 1.00 92.75 87 PHE A CA 1
ATOM 684 C C . PHE A 1 87 ? -15.719 -2.866 8.815 1.00 92.75 87 PHE A C 1
ATOM 686 O O . PHE A 1 87 ? -15.229 -3.995 8.802 1.00 92.75 87 PHE A O 1
ATOM 693 N N . ALA A 1 88 ? -16.688 -2.544 9.680 1.00 87.50 88 ALA A N 1
ATOM 694 C CA . ALA A 1 88 ? -17.121 -3.415 10.785 1.00 87.50 88 ALA A CA 1
ATOM 695 C C . ALA A 1 88 ? -17.474 -4.855 10.363 1.00 87.50 88 ALA A C 1
ATOM 697 O O . ALA A 1 88 ? -17.147 -5.807 11.071 1.00 87.50 88 ALA A O 1
ATOM 698 N N . GLY A 1 89 ? -18.062 -5.042 9.175 1.00 85.25 89 GLY A N 1
ATOM 699 C CA . GLY A 1 89 ? -18.387 -6.368 8.628 1.00 85.25 89 GLY A CA 1
ATOM 700 C C . GLY A 1 89 ? -17.178 -7.217 8.207 1.00 85.25 89 GLY A C 1
ATOM 701 O O . GLY A 1 89 ? -17.338 -8.397 7.904 1.00 85.25 89 GLY A O 1
ATOM 702 N N . ARG A 1 90 ? -15.980 -6.626 8.173 1.00 86.56 90 ARG A N 1
ATOM 703 C CA . ARG A 1 90 ? -14.721 -7.226 7.704 1.00 86.56 90 ARG A CA 1
ATOM 704 C C . ARG A 1 90 ? -13.557 -6.984 8.664 1.00 86.56 90 ARG A C 1
ATOM 706 O O . ARG A 1 90 ? -12.431 -7.336 8.344 1.00 86.56 90 ARG A O 1
ATOM 713 N N . ALA A 1 91 ? -13.810 -6.413 9.844 1.00 80.25 91 ALA A N 1
ATOM 714 C CA . ALA A 1 91 ? -12.770 -5.939 10.758 1.00 80.25 91 ALA A CA 1
ATOM 715 C C . ALA A 1 91 ? -11.727 -7.014 11.126 1.00 80.25 91 ALA A C 1
ATOM 717 O O . ALA A 1 91 ? -10.551 -6.700 11.260 1.00 80.25 91 ALA A O 1
ATOM 718 N N . LYS A 1 92 ? -12.149 -8.281 11.244 1.00 84.50 92 LYS A N 1
ATOM 719 C CA . LYS A 1 92 ? -11.272 -9.431 11.553 1.00 84.50 92 LYS A CA 1
ATOM 720 C C . LYS A 1 92 ? -10.409 -9.894 10.378 1.00 84.50 92 LYS A C 1
ATOM 722 O O . LYS A 1 92 ? -9.460 -10.644 10.567 1.00 84.50 92 LYS A O 1
ATOM 727 N N . ASP A 1 93 ? -10.780 -9.492 9.171 1.00 92.81 93 ASP A N 1
ATOM 728 C CA . ASP A 1 93 ? -10.094 -9.841 7.933 1.00 92.81 93 ASP A CA 1
ATOM 729 C C . ASP A 1 93 ? -9.224 -8.680 7.442 1.00 92.81 93 ASP A C 1
ATOM 731 O O . ASP A 1 93 ? -8.697 -8.735 6.335 1.00 92.81 93 ASP A O 1
ATOM 735 N N . LEU A 1 94 ? -9.074 -7.619 8.240 1.00 96.06 94 LEU A N 1
ATOM 736 C CA . LEU A 1 94 ? -8.219 -6.500 7.887 1.00 96.06 94 LEU A CA 1
ATOM 737 C C . LEU A 1 94 ? -6.754 -6.877 8.078 1.00 96.06 94 LEU A C 1
ATOM 739 O O . LEU A 1 94 ? -6.339 -7.472 9.073 1.00 96.06 94 LEU A O 1
ATOM 743 N N . GLY A 1 95 ? -5.961 -6.503 7.091 1.00 96.38 95 GLY A N 1
ATOM 744 C CA . GLY A 1 95 ? -4.520 -6.590 7.132 1.00 96.38 95 GLY A CA 1
ATOM 745 C C . GLY A 1 95 ? -3.892 -5.315 6.635 1.00 96.38 95 GLY A C 1
ATOM 746 O O . GLY A 1 95 ? -4.575 -4.354 6.275 1.00 96.38 95 GLY A O 1
ATOM 747 N N . PHE A 1 96 ? -2.571 -5.324 6.588 1.00 97.44 96 PHE A N 1
ATOM 748 C CA . PHE A 1 96 ? -1.834 -4.210 6.040 1.00 97.44 96 PHE A CA 1
ATOM 749 C C . PHE A 1 96 ? -0.623 -4.638 5.221 1.00 97.44 96 PHE A C 1
ATOM 751 O O . PHE A 1 96 ? -0.076 -5.733 5.387 1.00 97.44 96 PHE A O 1
ATOM 758 N N . LEU A 1 97 ? -0.210 -3.731 4.338 1.00 96.81 97 LEU A N 1
ATOM 759 C CA . LEU A 1 97 ? 1.048 -3.779 3.611 1.00 96.81 97 LEU A CA 1
ATOM 760 C C . LEU A 1 97 ? 1.783 -2.437 3.739 1.00 96.81 97 LEU A C 1
ATOM 762 O O . LEU A 1 97 ? 1.151 -1.381 3.605 1.00 96.81 97 LEU A O 1
ATOM 766 N N . PRO A 1 98 ? 3.112 -2.456 3.946 1.00 95.88 98 PRO A N 1
ATOM 767 C CA . PRO A 1 98 ? 3.934 -1.260 3.842 1.00 95.88 98 PRO A CA 1
ATOM 768 C C . PRO A 1 98 ? 3.881 -0.672 2.431 1.00 95.88 98 PRO A C 1
ATOM 770 O O . PRO A 1 98 ? 4.085 -1.373 1.439 1.00 95.88 98 PRO A O 1
ATOM 773 N N . VAL A 1 99 ? 3.661 0.635 2.341 1.00 94.00 99 VAL A N 1
ATOM 774 C CA . VAL A 1 99 ? 3.743 1.402 1.099 1.00 94.00 99 VAL A CA 1
ATOM 775 C C . VAL A 1 99 ? 4.937 2.329 1.200 1.00 94.00 99 VAL A C 1
ATOM 777 O O . VAL A 1 99 ? 4.940 3.273 1.988 1.00 94.00 99 VAL A O 1
ATOM 780 N N . ARG A 1 100 ? 5.944 2.083 0.364 1.00 89.94 100 ARG A N 1
ATOM 781 C CA . ARG A 1 100 ? 7.105 2.961 0.279 1.00 89.94 100 ARG A CA 1
ATOM 782 C C . ARG A 1 100 ? 6.778 4.188 -0.560 1.00 89.94 100 ARG A C 1
ATOM 784 O O . ARG A 1 100 ? 6.436 4.058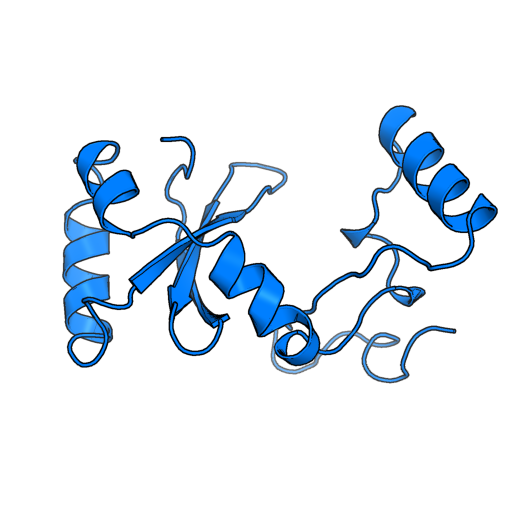 -1.736 1.00 89.94 100 ARG A O 1
ATOM 791 N N . ALA A 1 101 ? 6.911 5.375 0.020 1.00 86.38 101 ALA A N 1
ATOM 792 C CA . ALA A 1 101 ? 6.725 6.632 -0.700 1.00 86.38 101 ALA A CA 1
ATOM 793 C C . ALA A 1 101 ? 7.890 7.598 -0.452 1.00 86.38 101 ALA A C 1
ATOM 795 O O . ALA A 1 101 ? 8.743 7.383 0.398 1.00 86.38 101 ALA A O 1
ATOM 796 N N . ARG A 1 102 ? 7.965 8.674 -1.245 1.00 83.50 102 ARG A N 1
ATOM 797 C CA . ARG A 1 102 ? 9.151 9.552 -1.265 1.00 83.50 102 ARG A CA 1
ATOM 798 C C . ARG A 1 102 ? 9.379 10.341 0.028 1.00 83.50 102 ARG A C 1
ATOM 800 O O . ARG A 1 102 ? 10.521 10.654 0.334 1.00 83.50 102 ARG A O 1
ATOM 807 N N . LYS A 1 103 ? 8.307 10.751 0.714 1.00 86.38 103 LYS A N 1
ATOM 808 C CA . LYS A 1 103 ? 8.383 11.631 1.898 1.00 86.38 103 LYS A CA 1
ATOM 809 C C . LYS A 1 103 ? 8.326 10.858 3.210 1.00 86.38 103 LYS A C 1
ATOM 811 O O . LYS A 1 103 ? 9.072 11.163 4.127 1.00 86.38 103 LYS A O 1
ATOM 816 N N . GLN A 1 104 ? 7.406 9.910 3.288 1.00 90.62 104 GLN A N 1
ATOM 817 C CA . GLN A 1 104 ? 7.201 9.037 4.431 1.00 90.62 104 GLN A CA 1
ATOM 818 C C . GLN A 1 104 ? 6.585 7.743 3.924 1.00 90.62 104 GLN A C 1
ATOM 820 O O . GLN A 1 104 ? 5.844 7.770 2.937 1.00 90.62 104 GLN A O 1
ATOM 825 N N . ASP A 1 105 ? 6.856 6.645 4.611 1.00 94.25 105 ASP A N 1
ATOM 826 C CA . ASP A 1 105 ? 6.177 5.392 4.330 1.00 94.25 105 ASP A CA 1
ATOM 827 C C . ASP A 1 105 ? 4.748 5.441 4.878 1.00 94.25 105 ASP A C 1
ATOM 829 O O . ASP A 1 105 ? 4.438 6.137 5.850 1.00 94.25 105 ASP A O 1
ATOM 833 N N . LEU A 1 106 ? 3.856 4.754 4.177 1.00 95.25 106 LEU A N 1
ATOM 834 C CA . LEU A 1 106 ? 2.427 4.724 4.448 1.00 95.25 106 LEU A CA 1
ATOM 835 C C . LEU A 1 106 ? 1.994 3.278 4.675 1.00 95.25 106 LEU A C 1
ATOM 837 O O . LEU A 1 106 ? 2.704 2.328 4.347 1.00 95.25 106 LEU A O 1
ATOM 841 N N . THR A 1 107 ? 0.781 3.113 5.175 1.00 96.94 107 THR A N 1
ATOM 842 C CA . THR A 1 107 ? 0.166 1.807 5.384 1.00 96.94 107 THR A CA 1
ATOM 843 C C . THR A 1 107 ? -1.006 1.652 4.425 1.00 96.94 107 THR A C 1
ATOM 845 O O . THR A 1 107 ? -1.963 2.423 4.495 1.00 96.94 107 THR A O 1
ATOM 848 N N . ALA A 1 108 ? -0.963 0.651 3.545 1.00 96.81 108 ALA A N 1
ATOM 849 C CA . ALA A 1 108 ? -2.142 0.210 2.806 1.00 96.81 108 ALA A CA 1
ATOM 850 C C . ALA A 1 108 ? -2.918 -0.792 3.659 1.00 96.81 108 ALA A C 1
ATOM 852 O O . ALA A 1 108 ? -2.366 -1.812 4.059 1.00 96.81 108 ALA A O 1
ATOM 853 N N . ILE A 1 109 ? -4.190 -0.507 3.913 1.00 96.94 109 ILE A N 1
ATOM 854 C CA . ILE A 1 109 ? -5.137 -1.411 4.556 1.00 96.94 109 ILE A CA 1
ATOM 855 C C . ILE A 1 109 ? -5.727 -2.325 3.495 1.00 96.94 109 ILE A C 1
ATOM 857 O O . ILE A 1 109 ? -6.244 -1.859 2.477 1.00 96.94 109 ILE A O 1
ATOM 861 N N . ILE A 1 110 ? -5.656 -3.621 3.764 1.00 96.88 110 ILE A N 1
ATOM 862 C CA . ILE A 1 110 ? -6.000 -4.693 2.843 1.00 96.88 110 ILE A CA 1
ATOM 863 C C . ILE A 1 110 ? -7.158 -5.506 3.418 1.00 96.88 110 ILE A C 1
ATOM 865 O O . ILE A 1 110 ? -7.137 -5.874 4.591 1.00 96.88 110 ILE A O 1
ATOM 869 N N . ASP A 1 111 ? -8.135 -5.842 2.584 1.00 95.38 111 ASP A N 1
ATOM 870 C CA . ASP A 1 111 ? -9.054 -6.944 2.861 1.00 95.38 111 ASP A CA 1
ATOM 871 C C . ASP A 1 111 ? -8.323 -8.266 2.586 1.00 95.38 111 ASP A C 1
ATOM 873 O O . ASP A 1 111 ? -8.029 -8.602 1.439 1.00 95.38 111 ASP A O 1
ATOM 877 N N . ARG A 1 112 ? -7.989 -9.031 3.626 1.00 94.81 112 ARG A N 1
ATOM 878 C CA . ARG A 1 112 ? -7.180 -10.255 3.499 1.00 94.81 112 ARG A CA 1
ATOM 879 C C . ARG A 1 112 ? -7.935 -11.418 2.855 1.00 94.81 112 ARG A C 1
ATOM 881 O O . ARG A 1 112 ? -7.308 -12.428 2.545 1.00 94.81 112 ARG A O 1
ATOM 888 N N . LYS A 1 113 ? -9.251 -11.308 2.639 1.00 93.31 113 LYS A N 1
ATOM 889 C CA . LYS A 1 113 ? -10.026 -12.309 1.889 1.00 93.31 113 LYS A CA 1
ATOM 890 C C . LYS A 1 113 ? -9.957 -12.067 0.390 1.00 93.31 113 LYS A C 1
ATOM 892 O O . LYS A 1 113 ? -9.880 -13.026 -0.372 1.00 93.31 113 LYS A O 1
ATOM 897 N N . THR A 1 114 ? -10.019 -10.806 -0.028 1.00 93.69 114 THR A N 1
ATOM 898 C CA . THR A 1 114 ? -10.103 -10.434 -1.450 1.00 93.69 114 THR A CA 1
ATOM 899 C C . THR A 1 114 ? -8.781 -9.920 -2.016 1.00 93.69 114 THR A C 1
ATOM 901 O O . THR A 1 114 ? -8.594 -9.923 -3.230 1.00 93.69 114 THR A O 1
ATOM 904 N N . GLY A 1 115 ? -7.857 -9.487 -1.157 1.00 94.31 115 GLY A N 1
ATOM 905 C CA . GLY A 1 115 ? -6.637 -8.786 -1.540 1.00 94.31 115 GLY A CA 1
ATOM 906 C C . GLY A 1 115 ? -6.889 -7.349 -1.989 1.00 94.31 115 GLY A C 1
ATOM 907 O O . GLY A 1 115 ? -6.023 -6.768 -2.625 1.00 94.31 115 GLY A O 1
ATOM 908 N N . GLU A 1 116 ? -8.062 -6.777 -1.716 1.00 94.50 116 GLU A N 1
ATOM 909 C CA . GLU A 1 116 ? -8.413 -5.411 -2.110 1.00 94.50 116 GLU A CA 1
ATOM 910 C C . GLU A 1 116 ? -7.742 -4.372 -1.202 1.00 94.50 116 GLU A C 1
ATOM 912 O O . GLU A 1 116 ? -7.740 -4.518 0.021 1.00 94.50 116 GLU A O 1
ATOM 917 N N . VAL A 1 117 ? -7.217 -3.287 -1.786 1.00 95.25 117 VAL A N 1
ATOM 918 C CA . VAL A 1 117 ? -6.788 -2.111 -1.013 1.00 95.25 117 VAL A CA 1
ATOM 919 C C . VAL A 1 117 ? -8.017 -1.298 -0.634 1.00 95.25 117 VAL A C 1
ATOM 921 O O . VAL A 1 117 ? -8.619 -0.643 -1.480 1.00 95.25 117 VAL A O 1
ATOM 924 N N . LEU A 1 118 ? -8.355 -1.298 0.650 1.00 94.31 118 LEU A N 1
ATOM 925 C CA . LEU A 1 118 ? -9.496 -0.555 1.175 1.00 94.31 118 LEU A CA 1
ATOM 926 C C . LEU A 1 118 ? -9.155 0.918 1.408 1.00 94.31 118 LEU A C 1
ATOM 928 O O . LEU A 1 118 ? -9.968 1.806 1.158 1.00 94.31 118 LEU A O 1
ATOM 932 N N . LYS A 1 119 ? -7.948 1.190 1.921 1.00 94.19 119 LYS A N 1
ATOM 933 C CA . LYS A 1 119 ? -7.515 2.546 2.284 1.00 94.19 119 LYS A CA 1
ATOM 934 C C . LYS A 1 119 ? -6.000 2.638 2.355 1.00 94.19 119 LYS A C 1
ATOM 936 O O . LYS A 1 119 ? -5.338 1.653 2.654 1.00 94.19 119 LYS A O 1
ATOM 941 N N . VAL A 1 120 ? -5.450 3.829 2.150 1.00 94.75 120 VAL A N 1
ATOM 942 C CA . VAL A 1 120 ? -4.042 4.123 2.451 1.00 94.75 120 VAL A CA 1
ATOM 943 C C . VAL A 1 120 ? -4.006 5.190 3.532 1.00 94.75 120 VAL A C 1
ATOM 945 O O . VAL A 1 120 ? -4.624 6.244 3.384 1.00 94.75 120 VAL A O 1
ATOM 948 N N . LEU A 1 121 ? -3.310 4.904 4.628 1.00 94.81 121 LEU A N 1
ATOM 949 C CA . LEU A 1 121 ? -3.215 5.769 5.795 1.00 94.81 121 LEU A CA 1
ATOM 950 C C . LEU A 1 121 ? -1.769 6.230 6.011 1.00 94.81 121 LEU A C 1
ATOM 952 O O . LEU A 1 121 ? -0.840 5.444 5.805 1.00 94.81 121 LEU A O 1
ATOM 956 N N . PRO A 1 122 ? -1.554 7.476 6.471 1.00 94.44 122 PRO A N 1
ATOM 957 C CA . PRO A 1 122 ? -0.233 8.001 6.804 1.00 94.44 122 PRO A CA 1
ATOM 958 C C . PRO A 1 122 ? 0.247 7.497 8.171 1.00 94.44 122 PRO A C 1
ATOM 960 O O . PRO A 1 122 ? 0.546 8.280 9.067 1.00 94.44 122 PRO A O 1
ATOM 963 N N . ILE A 1 123 ? 0.284 6.176 8.325 1.00 94.62 123 ILE A N 1
ATOM 964 C CA . ILE A 1 123 ? 0.797 5.465 9.495 1.00 94.62 123 ILE A CA 1
ATOM 965 C C . ILE A 1 123 ? 2.085 4.774 9.062 1.00 94.62 123 ILE A C 1
ATOM 967 O O . ILE A 1 123 ? 2.104 4.118 8.016 1.00 94.62 123 ILE A O 1
ATOM 971 N N . ASP A 1 124 ? 3.142 4.923 9.858 1.00 93.44 124 ASP A N 1
ATOM 972 C CA . ASP A 1 124 ? 4.407 4.232 9.625 1.00 93.44 124 ASP A CA 1
ATOM 973 C C . ASP A 1 124 ? 4.186 2.706 9.741 1.00 93.44 124 ASP A C 1
ATOM 975 O O . ASP A 1 124 ? 3.765 2.247 10.808 1.00 93.44 124 ASP A O 1
ATOM 979 N N . PRO A 1 125 ? 4.461 1.924 8.680 1.00 92.50 125 PRO A N 1
ATOM 980 C CA . PRO A 1 125 ? 4.118 0.505 8.610 1.00 92.50 125 PRO A CA 1
ATOM 981 C C . PRO A 1 125 ? 5.161 -0.440 9.237 1.00 92.50 125 PRO A C 1
ATOM 983 O O . PRO A 1 125 ? 4.986 -1.659 9.180 1.00 92.50 125 PRO A O 1
ATOM 986 N N . TRP A 1 126 ? 6.279 0.066 9.765 1.00 88.06 126 TRP A N 1
ATOM 987 C CA . TRP A 1 126 ? 7.412 -0.766 10.181 1.00 88.06 126 TRP A CA 1
ATOM 988 C C . TRP A 1 126 ? 7.258 -1.265 11.623 1.00 88.06 126 TRP A C 1
ATOM 990 O O . TRP A 1 126 ? 7.544 -0.550 12.588 1.00 88.06 126 TRP A O 1
ATOM 1000 N N . VAL A 1 127 ? 6.788 -2.507 11.762 1.00 80.06 127 VAL A N 1
ATOM 1001 C CA . VAL A 1 127 ? 6.454 -3.163 13.043 1.00 80.06 127 VAL A CA 1
ATOM 1002 C C . VAL A 1 127 ? 7.463 -4.223 13.463 1.00 80.06 127 VAL A C 1
ATOM 1004 O O . VAL A 1 127 ? 7.963 -4.946 12.567 1.00 80.06 127 VAL A O 1
#

pLDDT: mean 91.17, std 4.79, range [69.12, 97.44]

Secondary structure (DSSP, 8-state):
---GGGSS--TTS---EEE---SSHHHHHHHHHHHHTTS--GGG-GGGEEEGGGGHHHHHHHPEEHHHHHHH-GGGHHHHHHHHHHTGGGGGGEEEEEE--SSS-EEEEEETTTTEEEEEES-----

Radius of gyration: 16.47 Å; Cα contacts (8 Å, |Δi|>4): 171; chains: 1; bounding box: 41×26×45 Å

Nearest PDB structures (foldseek):
  2hc5-assembly1_A  TM=8.385E-01  e=3.617E-01  Bacillus subtilis
  2faw-assembly2_B  TM=6.403E-01  e=1.182E+00  Carica papaya
  1l0q-assembly4_D  TM=7.100E-01  e=2.830E+00  Methanosarcina mazei S-6
  2oni-assembly1_A  TM=2.604E-01  e=5.278E+00  Homo sapiens

=== Feature glossary ===
Key to the feature types in this record:

pLDDT. pLDDT is the predicted lDDT-Cα score: AlphaFold's confidence that the local environment of each residue (all inter-atomic distances within 15 Å) is correctly placed. It is a per-residue number between 0 and 100, with higher meaning more reliable.

Radius of gyration, Cα contacts, bounding box. The geometric summary reports three shape descriptors. Rg (radius of gyration) measures how spread out the Cα atoms are about their centre of mass; compact globular proteins have small Rg, elongated or unfolded ones large. Cα contacts (<8 Å, |i−j|>4) count long-range residue pairs in spatial proximity — high for tightly packed folds, near zero for rods or random coil. The bou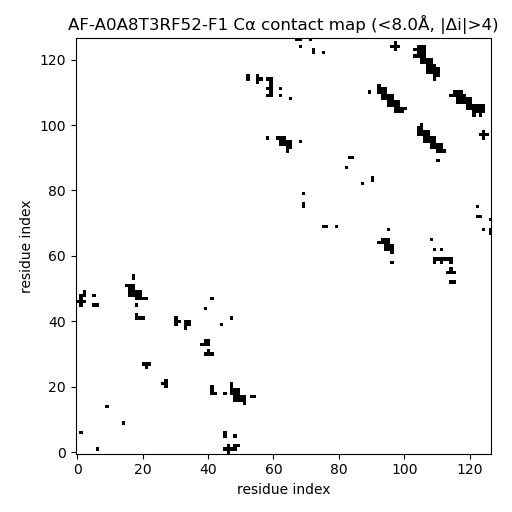nding-box extents give the protein's footprint along x, y, z in Å.

Backbone torsions (φ/ψ). Backbone dihedral angles. Every residue except chain termini has a φ (preceding-C → N → Cα → C) and a ψ (N → Cα → C → next-N). They are reported in degrees following the IUPAC sign convention. Secondary structure is essentially a statement about which (φ, ψ) basin each residue occupies.

Contact-map, Ramachandran, and PAE plots. Plot images: a contact map (which residues are close in 3D, as an N×N binary image), a Ramachandran scatter (backbone torsion angles, revealing secondary-structure composition at a glance), and — for AlphaFold structures — a PAE heatmap (pairwise prediction confidence).

Predicted aligned error. Predicted Aligned Error (PAE) is an AlphaFold confidence matrix: entry (i, j) is the expected error in the position of residue j, in ångströms, when the prediction is superimposed on the true structure at residue i. Low PAE within a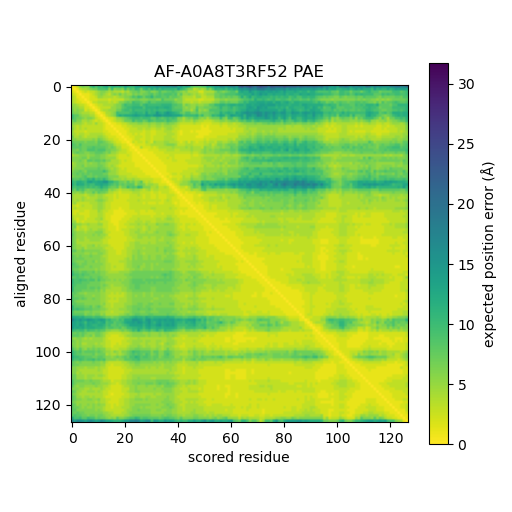 block of residues means that block is internally rigid and well-predicted; high PAE between two blocks means their relative placement is uncertain even if each block individually is confident.

Secondary structure (3-state, P-SEA). Three-state secondary structure (P-SEA) collapses the eight DSSP classes into helix (a), strand (b), and coil (c). P-SEA assigns these from Cα geometry alone — distances and angles — without requiring backbone oxygens, so it works on any Cα trace.

Solvent-accessible surface area. Solvent-accessible surface area (SASA) is the area in Å² traced out by the centre of a 1.4 Å probe sphere (a water molecule) rolled over the protein's van der Waals surface (Shrake–Rupley / Lee–Richards construction). Buried residues have near-zero SASA; fully exposed residues can exceed 200 Å². The total SASA scales roughly with the number of surface residues.

Foldseek 3Di. The Foldseek 3Di string encodes local tertiary geometry as a 20-letter alphabet — one character per residue — derived from the relative positions of nearby Cα atoms. Unlike the amino-acid sequence, 3Di is a direct function of the 3D structure, so two proteins with the same fold have similar 3Di strings even at low sequence identity.

B-factor. For experimental (PDB) structures, the B-factor (temperature factor) quantifies the positional spread of each atom in the crystal — a combination of thermal vibration and static disorder — in units of Å². High B-factors mark flexible loops or poorly resolved regions; low B-factors mark the rigid, well-ordered core.

mmCIF coordinates. The mmCIF block holds the 3D Cartesian coordinates of each backbone atom (N, Cα, C, O) in ångströms. mmCIF is the PDB's canonical archive format — a tagged-loop text representation of the atomic model.

InterPro / GO / CATH / organism. Functional annotations link the protein to curated databases. InterPro entries identify conserved domains and families by matching the sequence against member-database signatures (Pfam, PROSITE, CDD, …). Gene Ontology (GO) terms describe molecular function, biological process, and cellular component in a controlled vocabulary. CATH places the structure in a hierarchical fold classification (Class/Architecture/Topology/Homologous-superfamily). The organism is the source species.

Rendered structure images. Structure images are PyMOL renders from six orthogonal camera directions. Cartoon representation draws helices as coils and strands as arrows; sticks shows the backbone as bonds; surface shows the solvent-excluded envelope. Rainbow coloring maps sequence position to hue (blue→red, N→C); chain coloring assigns a distinct color per polypeptide.

Sequence. This is the polypeptide sequence — one letter per residue, N-terminus first. Length ranges from a few dozen residues for small domains to over a thousand for large multi-domain proteins.

Secondary structure (8-state, DSSP). The SS8 string is DSSP's per-residue secondary-structure call. α-helix (H) means an i→i+4 H-bond ladder; β-strand (E) means the residue participates in a β-sheet; 3₁₀ (G) and π (I) are tighter and wider helices; T/S are turns/bends; '-' is loop.

Nearest PDB structures. Structural nearest neighbors (via Foldseek easy-search vs the PDB). Reported per hit: target PDB id, E-value, and alignment TM-score. A TM-score above ~0.5 is the conventional threshold for 'same fold'.